Protein AF-A0A7W1E3C1-F1 (afdb_monomer_lite)

Structure (mmCIF, N/CA/C/O backbone):
data_AF-A0A7W1E3C1-F1
#
_entry.id   AF-A0A7W1E3C1-F1
#
loop_
_atom_site.group_PDB
_atom_site.id
_atom_site.type_symbol
_atom_site.label_atom_id
_atom_site.label_alt_id
_atom_site.label_comp_id
_atom_site.label_asym_id
_atom_site.label_entity_id
_atom_site.label_seq_id
_atom_site.pdbx_PDB_ins_code
_atom_site.Cartn_x
_atom_site.Cartn_y
_atom_site.Cartn_z
_atom_site.occupancy
_atom_site.B_iso_or_equiv
_atom_site.auth_seq_id
_atom_site.auth_comp_id
_atom_site.auth_asym_id
_atom_site.auth_atom_id
_atom_site.pdbx_PDB_model_num
ATOM 1 N N . MET A 1 1 ? -42.120 -2.894 -7.370 1.00 42.38 1 MET A N 1
ATOM 2 C CA . MET A 1 1 ? -41.380 -3.805 -8.273 1.00 42.38 1 MET A CA 1
ATOM 3 C C . MET A 1 1 ? -40.037 -4.137 -7.639 1.00 42.38 1 MET A C 1
ATOM 5 O O . MET A 1 1 ? -39.168 -3.280 -7.588 1.00 42.38 1 MET A O 1
ATOM 9 N N . THR A 1 2 ? -39.882 -5.337 -7.082 1.00 55.19 2 THR A N 1
ATOM 10 C CA . THR A 1 2 ? -38.614 -5.817 -6.514 1.00 55.19 2 THR A CA 1
ATOM 11 C C . THR A 1 2 ? -37.815 -6.514 -7.612 1.00 55.19 2 THR A C 1
ATOM 13 O O . THR A 1 2 ? -38.199 -7.571 -8.105 1.00 55.19 2 THR A O 1
ATOM 16 N N . VAL A 1 3 ? -36.712 -5.899 -8.043 1.00 64.44 3 VAL A N 1
ATOM 17 C CA . VAL A 1 3 ? -35.822 -6.482 -9.056 1.00 64.44 3 VAL A CA 1
ATOM 18 C C . VAL A 1 3 ? -35.108 -7.686 -8.439 1.00 64.44 3 VAL A C 1
ATOM 20 O O . VAL A 1 3 ? -34.188 -7.547 -7.631 1.00 64.44 3 VAL A O 1
ATOM 23 N N . ARG A 1 4 ? -35.563 -8.894 -8.786 1.00 72.12 4 ARG A N 1
ATOM 24 C CA . ARG A 1 4 ? -34.984 -10.153 -8.307 1.00 72.12 4 ARG A CA 1
ATOM 25 C C . ARG A 1 4 ? -33.802 -10.531 -9.195 1.00 72.12 4 ARG A C 1
ATOM 27 O O . ARG A 1 4 ? -33.958 -11.191 -10.214 1.00 72.12 4 ARG A O 1
ATOM 34 N N . TRP A 1 5 ? -32.611 -10.097 -8.801 1.00 69.94 5 TRP A N 1
ATOM 35 C CA . TRP A 1 5 ? -31.378 -10.442 -9.511 1.00 69.94 5 TRP A CA 1
ATOM 36 C C . TRP A 1 5 ? -31.086 -11.958 -9.466 1.00 69.94 5 TRP A C 1
ATOM 38 O O . TRP A 1 5 ? -31.405 -12.592 -8.450 1.00 69.94 5 TRP A O 1
ATOM 48 N N . PRO A 1 6 ? -30.460 -12.541 -10.509 1.00 80.94 6 PRO A N 1
ATOM 49 C CA . PRO A 1 6 ? -30.057 -13.950 -10.539 1.00 80.94 6 PRO A CA 1
ATOM 50 C C . PRO A 1 6 ? -28.973 -14.279 -9.499 1.00 80.94 6 PRO A C 1
ATOM 52 O O . PRO A 1 6 ? -28.067 -13.480 -9.256 1.00 80.94 6 PRO A O 1
ATOM 55 N N . ASP A 1 7 ? -29.002 -15.487 -8.929 1.00 77.75 7 ASP A N 1
ATOM 56 C CA . ASP A 1 7 ? -28.058 -15.927 -7.883 1.00 77.75 7 ASP A CA 1
ATOM 57 C C . ASP A 1 7 ? -26.587 -15.936 -8.322 1.00 77.75 7 ASP A C 1
ATOM 59 O O . ASP A 1 7 ? -25.683 -15.834 -7.493 1.00 77.75 7 ASP A O 1
ATOM 63 N N . ALA A 1 8 ? -26.325 -16.030 -9.627 1.00 67.38 8 ALA A N 1
ATOM 64 C CA . ALA A 1 8 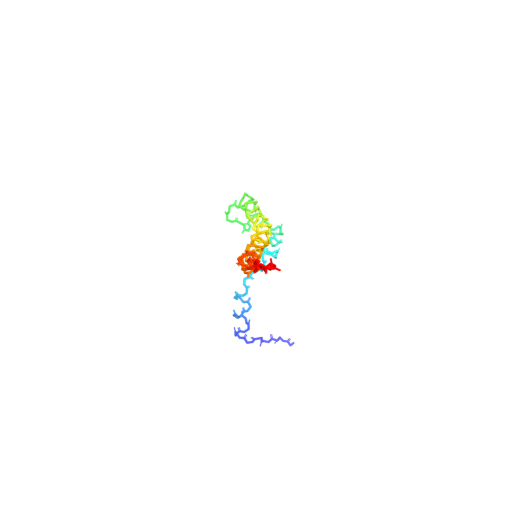? -24.982 -15.910 -10.187 1.00 67.38 8 ALA A CA 1
ATOM 65 C C . ALA A 1 8 ? -24.393 -14.502 -9.986 1.00 67.38 8 ALA A C 1
ATOM 67 O O . ALA A 1 8 ? -23.226 -14.373 -9.628 1.00 67.38 8 ALA A O 1
ATOM 68 N N . VAL A 1 9 ? -25.214 -13.455 -10.125 1.00 68.44 9 VAL A N 1
ATOM 69 C CA . VAL A 1 9 ? -24.794 -12.055 -9.951 1.00 68.44 9 VAL A CA 1
ATOM 70 C C . VAL A 1 9 ? -24.556 -11.739 -8.473 1.00 68.44 9 VAL A C 1
ATOM 72 O O . VAL A 1 9 ? -23.575 -11.081 -8.132 1.00 68.44 9 VAL A O 1
ATOM 75 N N . ARG A 1 10 ? -25.392 -12.277 -7.570 1.00 66.44 10 ARG A N 1
ATOM 76 C CA . ARG A 1 10 ? -25.161 -12.188 -6.114 1.00 66.44 10 ARG A CA 1
ATOM 77 C C . ARG A 1 10 ? -23.843 -12.846 -5.699 1.00 66.44 10 ARG A C 1
ATOM 79 O O . ARG A 1 10 ? -23.102 -12.271 -4.910 1.00 66.44 10 ARG A O 1
ATOM 86 N N . ARG A 1 11 ? -23.540 -14.029 -6.246 1.00 63.31 11 ARG A N 1
ATOM 87 C CA . ARG A 1 11 ? -22.295 -14.758 -5.952 1.00 63.31 11 ARG A CA 1
ATOM 88 C C . ARG A 1 11 ? -21.059 -14.107 -6.571 1.00 63.31 11 ARG A C 1
ATOM 90 O O . ARG A 1 11 ? -20.010 -14.144 -5.944 1.00 63.31 11 ARG A O 1
ATOM 97 N N . ALA A 1 12 ? -21.174 -13.502 -7.754 1.00 60.00 12 ALA A N 1
ATOM 98 C CA . ALA A 1 12 ? -20.085 -12.745 -8.373 1.00 60.00 12 ALA A CA 1
ATOM 99 C C . ALA A 1 12 ? -19.715 -11.513 -7.533 1.00 60.00 12 ALA A C 1
ATOM 101 O O . ALA A 1 12 ? -18.555 -11.343 -7.182 1.00 60.00 12 ALA A O 1
ATOM 102 N N . ARG A 1 13 ? -20.715 -10.747 -7.076 1.00 59.16 13 ARG A N 1
ATOM 103 C CA . ARG A 1 13 ? -20.503 -9.569 -6.219 1.00 59.16 13 ARG A CA 1
ATOM 104 C C . ARG A 1 13 ? -19.858 -9.894 -4.865 1.00 59.16 13 ARG A C 1
ATOM 106 O O . ARG A 1 13 ? -19.244 -9.026 -4.264 1.00 59.16 13 ARG A O 1
ATOM 113 N N . ALA A 1 14 ? -20.006 -11.128 -4.381 1.00 57.69 14 ALA A N 1
ATOM 114 C CA . ALA A 1 14 ? -19.374 -11.594 -3.146 1.00 57.69 14 ALA A CA 1
ATOM 115 C C . ALA A 1 14 ? -17.907 -12.034 -3.328 1.00 57.69 14 ALA A C 1
ATOM 117 O O . ALA A 1 14 ? -17.218 -12.261 -2.338 1.00 57.69 14 ALA A O 1
ATOM 118 N N . ARG A 1 15 ? -17.435 -12.203 -4.572 1.00 55.09 15 ARG A N 1
ATOM 119 C CA . ARG A 1 15 ? -16.060 -12.633 -4.885 1.00 55.09 15 ARG A CA 1
ATOM 120 C C . ARG A 1 15 ? -15.106 -11.472 -5.114 1.00 55.09 15 ARG A C 1
ATOM 122 O O . ARG A 1 15 ? -13.901 -11.648 -4.956 1.00 55.09 15 ARG A O 1
ATOM 129 N N . ASP A 1 16 ? -15.645 -10.312 -5.460 1.00 65.94 16 ASP A N 1
ATOM 130 C CA . ASP A 1 16 ? -14.868 -9.095 -5.616 1.00 65.94 16 ASP A CA 1
ATOM 131 C C . ASP A 1 16 ? -14.500 -8.599 -4.214 1.00 65.94 16 ASP A C 1
ATOM 133 O O . ASP A 1 16 ? -15.305 -7.991 -3.508 1.00 65.94 16 ASP A O 1
ATOM 137 N N . GLY A 1 17 ? -13.291 -8.953 -3.769 1.00 64.06 17 GLY A N 1
ATOM 138 C CA . GLY A 1 17 ? -12.741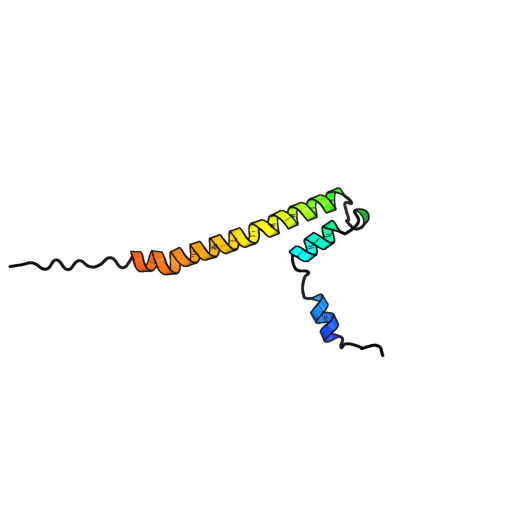 -8.466 -2.510 1.00 64.06 17 GLY A CA 1
ATOM 139 C C . GLY A 1 17 ? -12.839 -6.943 -2.433 1.00 64.06 17 GLY A C 1
ATOM 140 O O . GLY A 1 17 ? -12.684 -6.243 -3.436 1.00 64.06 17 GLY A O 1
ATOM 141 N N . VAL A 1 18 ? -13.117 -6.422 -1.239 1.00 71.56 18 VAL A N 1
ATOM 142 C CA . VAL A 1 18 ? -13.236 -4.977 -1.028 1.00 71.56 18 VAL A CA 1
ATOM 143 C C . VAL A 1 18 ? -11.898 -4.326 -1.398 1.00 71.56 18 VAL A C 1
ATOM 145 O O . VAL A 1 18 ? -10.867 -4.722 -0.846 1.00 71.56 18 VAL A O 1
ATOM 148 N N . PRO A 1 19 ? -11.869 -3.352 -2.327 1.00 79.38 19 PRO A N 1
ATOM 149 C CA . PRO A 1 19 ? -10.621 -2.721 -2.715 1.00 79.38 19 PRO A CA 1
ATOM 150 C C . PRO A 1 19 ? -9.986 -2.044 -1.503 1.00 79.38 19 PRO A C 1
ATOM 152 O O . PRO A 1 19 ? -10.667 -1.475 -0.649 1.00 79.38 19 PRO A O 1
ATOM 155 N N . PHE A 1 20 ? -8.660 -2.099 -1.449 1.00 75.81 20 PHE A N 1
ATOM 156 C CA . PHE A 1 20 ? -7.871 -1.736 -0.275 1.00 75.81 20 PHE A CA 1
ATOM 157 C C . PHE A 1 20 ? -8.212 -0.356 0.342 1.00 75.81 20 PHE A C 1
ATOM 159 O O . PHE A 1 20 ? -8.356 -0.274 1.563 1.00 75.81 20 PHE A O 1
ATOM 166 N N . PRO A 1 21 ? -8.447 0.716 -0.449 1.00 82.88 21 PRO A N 1
ATOM 167 C CA . PRO A 1 21 ? -8.872 2.012 0.092 1.00 82.88 21 PRO A CA 1
ATOM 168 C C . PRO A 1 21 ? -10.255 1.982 0.757 1.00 82.88 21 PRO A C 1
ATOM 170 O O . PRO A 1 21 ? -10.491 2.680 1.740 1.00 82.88 21 PRO A O 1
ATOM 173 N N . VAL A 1 22 ? -11.171 1.159 0.242 1.00 85.44 22 VAL A N 1
ATOM 174 C CA . VAL A 1 22 ? -12.525 1.007 0.790 1.00 85.44 22 VAL A CA 1
ATOM 175 C C . VAL A 1 22 ? -12.485 0.202 2.086 1.00 85.44 22 VAL A C 1
ATOM 177 O O . VAL A 1 22 ? -13.185 0.554 3.027 1.00 85.44 22 VAL A O 1
ATOM 180 N N . ALA A 1 23 ? -11.617 -0.809 2.181 1.00 82.88 23 ALA A N 1
ATOM 181 C CA . ALA A 1 23 ? -11.397 -1.548 3.425 1.00 82.88 23 ALA A CA 1
ATOM 182 C C . ALA A 1 23 ? -10.798 -0.656 4.530 1.00 82.88 23 ALA A C 1
ATOM 184 O O . ALA A 1 23 ? -11.201 -0.745 5.692 1.00 82.88 23 ALA A O 1
ATOM 185 N N . LEU A 1 24 ? -9.879 0.249 4.172 1.00 85.38 24 LEU A N 1
ATOM 186 C CA . LEU A 1 24 ? -9.341 1.250 5.098 1.00 85.38 24 LEU A CA 1
ATOM 187 C C . LEU A 1 24 ? -10.432 2.212 5.587 1.00 85.38 24 LEU A C 1
ATOM 189 O O . LEU A 1 24 ? -10.550 2.439 6.789 1.00 85.38 24 LEU A O 1
ATOM 193 N N . LEU A 1 25 ? -11.257 2.737 4.676 1.00 88.81 25 LEU A N 1
ATOM 194 C CA . LEU A 1 25 ? -12.350 3.642 5.032 1.00 88.81 25 LEU A CA 1
ATOM 195 C C . LEU A 1 25 ? -13.419 2.951 5.896 1.00 88.81 25 LEU A C 1
ATOM 197 O O . LEU A 1 25 ? -13.888 3.537 6.869 1.00 88.81 25 LEU A O 1
ATOM 201 N N . ASP A 1 26 ? -13.768 1.700 5.586 1.00 86.56 26 ASP A N 1
ATOM 202 C CA . ASP A 1 26 ? -14.680 0.882 6.398 1.00 86.56 26 ASP A CA 1
ATOM 203 C C . ASP A 1 26 ? -14.118 0.664 7.811 1.00 86.56 26 ASP A C 1
ATOM 205 O O . ASP A 1 26 ? -14.827 0.845 8.800 1.00 86.56 26 ASP A O 1
ATOM 209 N N . SER A 1 27 ? -12.815 0.394 7.930 1.00 85.38 27 SER A N 1
ATOM 210 C CA . SER A 1 27 ? -12.152 0.224 9.231 1.00 85.38 27 SER A CA 1
ATOM 211 C C . SER A 1 27 ? -12.128 1.514 10.064 1.00 85.38 27 SER A C 1
ATOM 213 O O . SER A 1 27 ? -12.246 1.478 11.292 1.00 85.38 27 SER A O 1
ATOM 215 N N . ILE A 1 28 ? -12.002 2.671 9.405 1.00 87.31 28 ILE A N 1
ATOM 216 C CA . ILE A 1 28 ? -12.078 3.989 10.048 1.00 87.31 28 ILE A CA 1
ATOM 217 C C . ILE A 1 28 ? -13.515 4.313 10.473 1.00 87.31 28 ILE A C 1
ATOM 219 O O . ILE A 1 28 ? -13.696 4.918 11.523 1.00 87.31 28 ILE A O 1
ATOM 223 N N . ASN A 1 29 ? -14.536 3.898 9.726 1.00 89.00 29 ASN A N 1
ATOM 224 C CA . ASN A 1 29 ? -15.928 4.228 10.051 1.00 89.00 29 ASN A CA 1
ATOM 225 C C . ASN A 1 29 ? -16.600 3.235 11.013 1.00 89.00 29 ASN A C 1
ATOM 227 O O . ASN A 1 29 ? -17.612 3.578 11.623 1.00 89.00 29 ASN A O 1
ATOM 231 N N . ARG A 1 30 ? -16.062 2.021 11.176 1.00 85.00 30 ARG A N 1
ATOM 232 C CA . ARG A 1 30 ? -16.594 1.036 12.128 1.00 85.00 30 ARG A CA 1
ATOM 233 C C . ARG A 1 30 ? -16.307 1.396 13.577 1.00 85.00 30 ARG A C 1
ATOM 235 O O . ARG A 1 30 ? -15.250 1.936 13.914 1.00 85.00 30 ARG A O 1
ATOM 242 N N . SER A 1 31 ? -17.250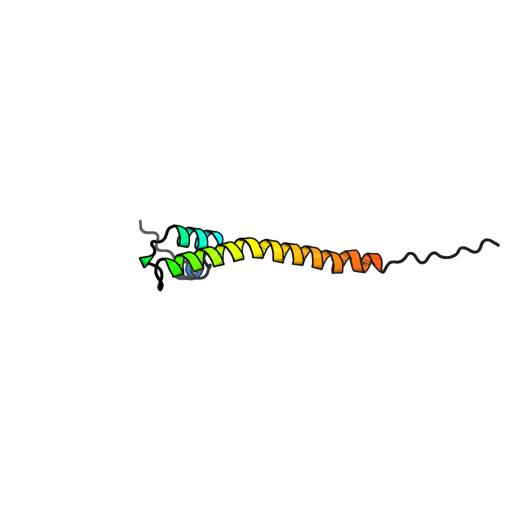 1.027 14.439 1.00 85.69 31 SER A N 1
ATOM 243 C CA . SER A 1 31 ? -17.062 1.125 15.877 1.00 85.69 31 SER A CA 1
ATOM 244 C C . SER A 1 31 ? -16.025 0.099 16.361 1.00 85.69 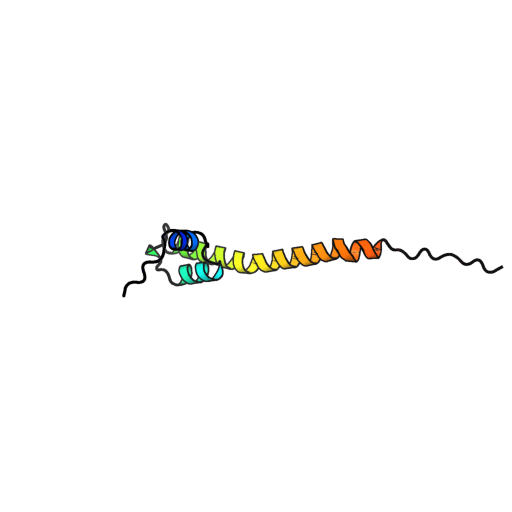31 SER A C 1
ATOM 246 O O . SER A 1 31 ? -15.859 -0.957 15.740 1.00 85.69 31 SER A O 1
ATOM 248 N N . PRO A 1 32 ? -15.294 0.385 17.451 1.00 84.62 32 PRO A N 1
ATOM 249 C CA . PRO A 1 32 ? -14.304 -0.535 18.002 1.00 84.62 32 PRO A CA 1
ATOM 250 C C . PRO A 1 32 ? -14.888 -1.896 18.392 1.00 84.62 32 PRO A C 1
ATOM 252 O O . PRO A 1 32 ? -14.184 -2.892 18.286 1.00 84.62 32 PRO A O 1
ATOM 255 N N . GLU A 1 33 ? -16.162 -1.963 18.798 1.00 87.50 33 GLU A N 1
ATOM 256 C CA . GLU A 1 33 ? -16.793 -3.223 19.225 1.00 87.50 33 GLU A CA 1
ATOM 257 C C . GLU A 1 33 ? -17.004 -4.213 18.068 1.00 87.50 33 GLU A C 1
ATOM 259 O O . GLU A 1 33 ? -17.242 -5.395 18.299 1.00 87.50 33 GLU A O 1
ATOM 264 N N . ALA A 1 34 ? -16.897 -3.750 16.817 1.00 84.56 34 ALA A N 1
ATOM 265 C CA . ALA A 1 34 ? -16.962 -4.605 15.635 1.00 84.56 34 ALA A CA 1
ATOM 266 C C . ALA A 1 34 ? -15.660 -5.390 15.375 1.00 84.56 34 ALA A C 1
ATOM 268 O O . ALA A 1 34 ? -15.634 -6.244 14.486 1.00 84.56 34 ALA A O 1
ATOM 269 N N . PHE A 1 35 ? -14.583 -5.093 16.110 1.00 85.06 35 PHE A N 1
ATOM 270 C CA . PHE A 1 35 ? -13.285 -5.755 15.995 1.00 85.06 35 PHE A CA 1
ATOM 271 C C . PHE A 1 35 ? -13.094 -6.749 17.139 1.00 85.06 35 PHE A C 1
ATOM 273 O O . PHE A 1 35 ? -13.451 -6.471 18.283 1.00 85.06 35 PHE A O 1
ATOM 280 N N . ALA A 1 36 ? -12.501 -7.906 16.840 1.00 81.56 36 ALA A N 1
ATOM 281 C CA . ALA A 1 36 ? -12.360 -8.994 17.808 1.00 81.56 36 ALA A CA 1
ATOM 282 C C . ALA A 1 36 ? -11.509 -8.589 19.023 1.00 81.56 36 ALA A C 1
ATOM 284 O O . ALA A 1 36 ? -11.800 -9.008 20.141 1.00 81.56 36 ALA A O 1
ATOM 285 N N . GLY A 1 37 ? -10.489 -7.748 18.816 1.00 84.19 37 GLY A N 1
ATOM 286 C CA . GLY A 1 37 ? -9.685 -7.163 19.894 1.00 84.19 37 GLY A CA 1
ATOM 287 C C . GLY A 1 37 ? -10.051 -5.715 20.237 1.00 84.19 37 GLY A C 1
ATOM 288 O O . GLY A 1 37 ? -9.231 -4.996 20.806 1.00 84.19 37 GLY A O 1
ATOM 289 N N . GLY A 1 38 ? -11.249 -5.254 19.871 1.00 87.69 38 GLY A N 1
ATOM 290 C CA . GLY A 1 38 ? -11.715 -3.914 20.211 1.00 87.69 38 GLY A CA 1
ATOM 291 C C . GLY A 1 38 ? -10.907 -2.789 19.549 1.00 87.69 38 GLY A C 1
ATOM 292 O O . GLY A 1 38 ? -10.536 -2.844 18.374 1.00 87.69 38 GLY A O 1
ATOM 293 N N . ALA A 1 39 ? -10.629 -1.730 20.314 1.00 86.75 39 ALA A N 1
ATOM 294 C CA . ALA A 1 39 ? -9.971 -0.521 19.811 1.00 86.75 39 ALA A CA 1
ATOM 295 C C . ALA A 1 39 ? -8.517 -0.742 19.355 1.00 86.75 39 ALA A C 1
ATOM 297 O O . ALA A 1 39 ? -8.096 -0.148 18.358 1.00 86.75 39 ALA A O 1
ATOM 298 N N . ASP A 1 40 ? -7.769 -1.607 20.041 1.00 88.19 40 ASP A N 1
ATOM 299 C CA . ASP A 1 40 ? -6.360 -1.870 19.727 1.00 88.19 40 ASP A CA 1
ATOM 300 C C . ASP A 1 40 ? -6.202 -2.658 18.422 1.00 88.19 40 ASP A C 1
ATOM 302 O O . ASP A 1 40 ? -5.329 -2.364 17.596 1.00 88.19 40 ASP A O 1
ATOM 306 N N . ASP A 1 41 ? -7.098 -3.618 18.197 1.00 87.31 41 ASP A N 1
ATOM 307 C CA . ASP A 1 41 ? -7.156 -4.401 16.964 1.00 87.31 41 ASP A CA 1
ATOM 308 C C . ASP A 1 41 ? -7.531 -3.510 15.773 1.00 87.31 41 ASP A C 1
ATOM 310 O O . ASP A 1 41 ? -6.839 -3.500 14.753 1.00 87.31 41 ASP A O 1
ATOM 314 N N . ARG A 1 42 ? -8.528 -2.630 15.941 1.00 87.50 42 ARG A N 1
ATOM 315 C CA . ARG A 1 42 ? -8.873 -1.611 14.937 1.00 87.50 42 ARG A CA 1
ATOM 316 C C . ARG A 1 42 ? -7.681 -0.722 14.577 1.00 87.50 42 ARG A C 1
ATOM 318 O O . ARG A 1 42 ? -7.421 -0.485 13.396 1.00 87.50 42 ARG A O 1
ATOM 325 N N . GLY A 1 43 ? -6.949 -0.224 15.574 1.00 88.81 43 GLY A N 1
ATOM 326 C CA . GLY A 1 43 ? -5.771 0.617 15.349 1.00 88.81 43 GLY A CA 1
ATOM 327 C C . GLY A 1 43 ? -4.661 -0.115 14.588 1.00 88.81 43 GLY A C 1
ATOM 328 O O . GLY A 1 43 ? -4.037 0.454 13.688 1.00 88.81 43 GLY A O 1
ATOM 329 N N . SER A 1 44 ? -4.450 -1.391 14.908 1.00 91.31 44 SER A N 1
ATOM 330 C CA . SER A 1 44 ? -3.473 -2.253 14.237 1.00 91.31 44 SER A CA 1
ATOM 331 C C . SER A 1 44 ? -3.863 -2.529 12.784 1.00 91.31 44 SER A C 1
ATOM 333 O O . SER A 1 44 ? -3.025 -2.383 11.892 1.00 91.31 44 SER A O 1
ATOM 335 N N . TRP A 1 45 ? -5.144 -2.808 12.526 1.00 89.00 45 TRP A N 1
ATOM 336 C CA . TRP A 1 45 ? -5.692 -2.954 11.177 1.00 89.00 45 TRP A CA 1
ATOM 337 C C . TRP A 1 45 ? -5.508 -1.695 10.337 1.00 89.00 45 TRP A C 1
ATOM 339 O O . TRP A 1 45 ? -4.994 -1.771 9.223 1.00 89.00 45 TRP A O 1
ATOM 349 N N . ILE A 1 46 ? -5.852 -0.522 10.872 1.00 90.94 46 ILE A N 1
ATOM 350 C CA . ILE A 1 46 ? -5.690 0.751 10.156 1.00 90.94 46 ILE A CA 1
ATOM 351 C C . ILE A 1 46 ? -4.216 1.003 9.814 1.00 90.94 46 ILE A C 1
ATOM 353 O O . ILE A 1 46 ? -3.909 1.372 8.681 1.00 90.94 46 ILE A O 1
ATOM 357 N N . ARG A 1 47 ? -3.289 0.774 10.754 1.00 93.25 47 ARG A N 1
ATOM 358 C CA . ARG A 1 47 ? -1.845 0.929 10.499 1.00 93.25 47 ARG A CA 1
ATOM 359 C C . ARG A 1 47 ? -1.352 -0.022 9.419 1.00 93.25 47 ARG A C 1
ATOM 361 O O . ARG A 1 47 ? -0.644 0.414 8.514 1.00 93.25 47 ARG A O 1
ATOM 368 N N . TRP A 1 48 ? -1.733 -1.293 9.501 1.00 93.31 48 TRP A N 1
ATOM 369 C CA . TRP A 1 48 ? -1.345 -2.290 8.510 1.00 93.31 48 TRP A CA 1
ATOM 370 C C . TRP A 1 48 ? -1.865 -1.911 7.120 1.00 93.31 48 TRP A C 1
ATOM 372 O O . TRP A 1 48 ? -1.098 -1.885 6.158 1.00 93.31 48 TRP A O 1
ATOM 382 N N . LEU A 1 49 ? -3.131 -1.492 7.032 1.00 90.00 49 LEU A N 1
ATOM 383 C CA . LEU A 1 49 ? -3.729 -1.047 5.780 1.00 90.00 49 LEU A CA 1
ATOM 384 C C . LEU A 1 49 ? -3.037 0.223 5.228 1.00 90.00 49 LEU A C 1
ATOM 386 O O . LEU A 1 49 ? -2.738 0.328 4.039 1.00 90.00 49 LEU A O 1
ATOM 390 N N . LEU A 1 50 ? -2.708 1.195 6.075 1.00 92.06 50 LEU A N 1
ATOM 391 C CA . LEU A 1 50 ? -1.976 2.385 5.631 1.00 92.06 50 LEU A CA 1
ATOM 392 C C . LEU A 1 50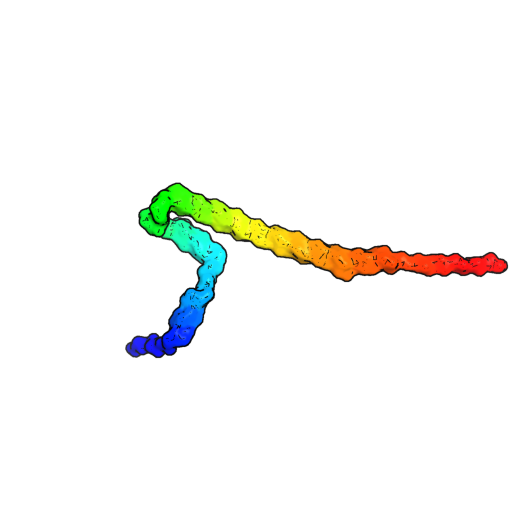 ? -0.596 2.036 5.058 1.00 92.06 50 LEU A C 1
ATOM 394 O O . LEU A 1 50 ? -0.229 2.536 3.994 1.00 92.06 50 LEU A O 1
ATOM 398 N N . ILE A 1 51 ? 0.148 1.150 5.725 1.00 94.69 51 ILE A N 1
ATOM 399 C CA . ILE A 1 51 ? 1.467 0.705 5.257 1.00 94.69 51 ILE A CA 1
ATOM 400 C C . ILE A 1 51 ? 1.341 0.018 3.898 1.00 94.69 51 ILE A C 1
ATOM 402 O O . ILE A 1 51 ? 2.069 0.360 2.968 1.00 94.69 51 ILE A O 1
ATOM 406 N N . SER A 1 52 ? 0.400 -0.913 3.750 1.00 89.31 52 SER A N 1
ATOM 407 C CA . SER A 1 52 ? 0.189 -1.628 2.491 1.00 89.31 52 SER A CA 1
ATOM 408 C C . SER A 1 52 ? -0.215 -0.702 1.342 1.00 89.31 52 SER A C 1
ATOM 410 O O . SER A 1 52 ? 0.272 -0.884 0.223 1.00 89.31 52 SER A O 1
ATOM 412 N N . LEU A 1 53 ? -1.051 0.309 1.611 1.00 89.19 53 LEU A N 1
ATOM 413 C CA . LEU A 1 53 ? -1.480 1.292 0.614 1.00 89.19 53 LEU A CA 1
ATOM 414 C C . LEU A 1 53 ? -0.299 2.105 0.067 1.00 89.19 53 LEU A C 1
ATOM 416 O O . LEU A 1 53 ? -0.253 2.386 -1.129 1.00 89.19 53 LEU A O 1
ATOM 420 N N . LEU A 1 54 ? 0.660 2.456 0.925 1.00 91.88 54 LEU A N 1
ATOM 421 C CA . LEU A 1 54 ? 1.855 3.207 0.539 1.00 91.88 54 LEU A CA 1
ATOM 422 C C . LEU A 1 54 ? 2.933 2.313 -0.085 1.00 91.88 54 LEU A C 1
ATOM 424 O O . LEU A 1 54 ? 3.592 2.712 -1.042 1.00 91.88 54 LEU A O 1
ATOM 428 N N . LEU A 1 55 ? 3.110 1.096 0.429 1.00 93.56 55 LEU A N 1
ATOM 429 C CA . LEU A 1 55 ? 4.184 0.203 0.006 1.00 93.56 55 LEU A CA 1
ATOM 430 C C . LEU A 1 55 ? 3.925 -0.422 -1.371 1.00 93.56 55 LEU A C 1
ATOM 432 O O . LEU A 1 55 ? 4.861 -0.576 -2.154 1.00 93.56 55 LEU A O 1
ATOM 436 N N . CYS A 1 56 ? 2.671 -0.747 -1.702 1.00 92.62 56 CYS A N 1
ATOM 437 C CA . CYS A 1 56 ? 2.321 -1.324 -3.003 1.00 92.62 56 CYS A CA 1
ATOM 438 C C . CYS A 1 56 ? 2.789 -0.480 -4.205 1.00 92.62 56 CYS A C 1
ATOM 440 O O . CYS A 1 56 ? 3.512 -1.022 -5.042 1.00 92.62 56 CYS A O 1
ATOM 442 N N . PRO A 1 57 ? 2.446 0.819 -4.330 1.00 91.50 57 PRO A N 1
ATOM 443 C CA . PRO A 1 57 ? 2.884 1.618 -5.473 1.00 91.50 57 PRO A CA 1
ATOM 444 C C . PRO A 1 57 ? 4.407 1.786 -5.522 1.00 91.50 57 PRO A C 1
ATOM 446 O O . PRO A 1 57 ? 4.970 1.826 -6.614 1.00 91.50 57 PRO A O 1
ATOM 449 N N . ILE A 1 58 ? 5.085 1.814 -4.368 1.00 95.19 58 ILE A N 1
ATOM 450 C CA . ILE A 1 58 ? 6.552 1.855 -4.303 1.00 95.19 58 ILE A CA 1
ATOM 451 C C . ILE A 1 58 ? 7.139 0.582 -4.914 1.00 95.19 58 ILE A C 1
ATOM 453 O O . ILE A 1 58 ? 7.970 0.663 -5.815 1.00 95.19 58 ILE A O 1
ATOM 457 N N . LEU A 1 59 ? 6.684 -0.593 -4.473 1.00 94.25 59 LEU A N 1
ATOM 458 C CA . LEU A 1 59 ? 7.172 -1.875 -4.985 1.00 94.25 59 LEU A CA 1
ATOM 459 C C . LEU A 1 59 ? 6.882 -2.044 -6.477 1.00 94.25 59 LEU A C 1
ATOM 461 O O . LEU A 1 59 ? 7.754 -2.486 -7.225 1.00 94.25 59 LEU A O 1
ATOM 465 N N . VAL A 1 60 ? 5.689 -1.644 -6.922 1.00 95.31 60 VAL A N 1
ATOM 466 C CA . VAL A 1 60 ? 5.331 -1.647 -8.345 1.00 95.31 60 VAL A CA 1
ATOM 467 C C . VAL A 1 60 ? 6.255 -0.716 -9.131 1.00 95.31 60 VAL A C 1
ATOM 469 O O . VAL A 1 60 ? 6.810 -1.129 -10.148 1.00 95.31 60 VAL A O 1
ATOM 472 N N . GLY A 1 61 ? 6.486 0.506 -8.645 1.00 95.50 61 GLY A N 1
ATOM 473 C CA . GLY A 1 61 ? 7.397 1.465 -9.269 1.00 95.50 61 GLY A CA 1
ATOM 474 C C . GLY A 1 61 ? 8.824 0.927 -9.382 1.00 95.50 61 GLY A C 1
ATOM 475 O O . GLY A 1 61 ? 9.406 0.944 -10.466 1.00 95.50 61 GLY A O 1
ATOM 476 N N . TYR A 1 62 ? 9.361 0.365 -8.297 1.00 95.38 62 TYR A N 1
ATOM 477 C CA . TYR A 1 62 ? 10.674 -0.284 -8.303 1.00 95.38 62 TYR A CA 1
ATOM 478 C C . TYR A 1 62 ? 10.737 -1.454 -9.287 1.00 95.38 62 TYR A C 1
ATOM 480 O O . TYR A 1 62 ? 11.714 -1.572 -10.025 1.00 95.38 62 TYR A O 1
ATOM 488 N N . GLY A 1 63 ? 9.697 -2.288 -9.344 1.00 95.88 63 GLY A N 1
ATOM 489 C CA . GLY A 1 63 ? 9.604 -3.392 -10.297 1.00 95.88 63 GLY A CA 1
ATOM 490 C C . GLY A 1 63 ? 9.632 -2.917 -11.751 1.00 95.88 63 GLY A C 1
ATOM 491 O O . GLY A 1 63 ? 10.360 -3.484 -12.565 1.00 95.88 63 GLY A O 1
ATOM 492 N N . ILE A 1 64 ? 8.907 -1.841 -12.070 1.00 95.88 64 ILE A N 1
ATOM 493 C CA . ILE A 1 64 ? 8.905 -1.227 -13.407 1.00 95.88 64 ILE A CA 1
ATOM 494 C C . ILE A 1 64 ? 10.297 -0.698 -13.762 1.00 95.88 64 ILE A C 1
ATOM 496 O O . ILE A 1 64 ? 10.818 -1.015 -14.831 1.00 95.88 64 ILE A O 1
ATOM 500 N N . VAL A 1 65 ? 10.917 0.075 -12.866 1.00 96.38 65 VAL A N 1
ATOM 501 C CA . VAL A 1 65 ? 12.258 0.643 -13.085 1.00 96.38 65 VAL A CA 1
ATOM 502 C C . VAL A 1 65 ? 13.290 -0.465 -13.283 1.00 96.38 65 VAL A C 1
ATOM 504 O O . VAL A 1 65 ? 14.098 -0.404 -14.213 1.00 96.38 65 VAL A O 1
ATOM 507 N N . LEU A 1 66 ? 13.240 -1.508 -12.454 1.00 95.19 66 LEU A N 1
ATOM 508 C CA . LEU A 1 66 ? 14.141 -2.648 -12.558 1.00 95.19 66 LEU A CA 1
ATOM 509 C C . LEU A 1 66 ? 13.919 -3.408 -13.873 1.00 95.19 66 LEU A C 1
ATOM 511 O O . LEU A 1 66 ? 14.880 -3.703 -14.583 1.00 95.19 66 LEU A O 1
ATOM 515 N N . GLY A 1 67 ? 12.664 -3.664 -14.244 1.00 94.75 67 GLY A N 1
ATOM 516 C CA . GLY A 1 67 ? 12.312 -4.282 -15.520 1.00 94.75 67 GLY A CA 1
ATOM 517 C C . GLY A 1 67 ? 12.834 -3.483 -16.715 1.00 94.75 67 GLY A C 1
ATOM 518 O O . GLY A 1 67 ? 13.456 -4.054 -17.610 1.00 94.75 67 GLY A O 1
ATOM 519 N N . TYR A 1 68 ? 12.667 -2.158 -16.700 1.00 94.31 68 TYR A N 1
ATOM 520 C CA . TYR A 1 68 ? 13.185 -1.265 -17.737 1.00 94.31 68 TYR A CA 1
ATOM 521 C C . TYR A 1 68 ? 14.713 -1.318 -17.842 1.00 94.31 68 TYR A C 1
ATOM 523 O O . TYR A 1 68 ? 15.257 -1.459 -18.940 1.00 94.31 68 TYR A O 1
ATOM 531 N N . TYR A 1 69 ? 15.415 -1.260 -16.708 1.00 93.31 69 TYR A N 1
ATOM 532 C CA . TYR A 1 69 ? 16.872 -1.361 -16.679 1.00 93.31 69 TYR A CA 1
ATOM 533 C C . TYR A 1 69 ? 17.361 -2.653 -17.352 1.00 93.31 69 TYR A C 1
ATOM 535 O O . TYR A 1 69 ? 18.247 -2.624 -18.207 1.00 93.31 69 TYR A O 1
ATOM 543 N N . TRP A 1 70 ? 16.749 -3.790 -17.020 1.00 91.62 70 TRP A N 1
ATOM 544 C CA . TRP A 1 70 ? 17.146 -5.085 -17.572 1.00 91.62 70 TRP A CA 1
ATOM 545 C C . TRP A 1 70 ? 16.731 -5.282 -19.032 1.00 91.62 70 TRP A C 1
ATOM 547 O O . TRP A 1 70 ? 17.493 -5.857 -19.813 1.00 91.62 70 TRP A O 1
ATOM 557 N N . ALA A 1 71 ? 15.544 -4.813 -19.412 1.00 90.94 71 ALA A N 1
ATOM 558 C CA . ALA A 1 71 ? 15.021 -4.981 -20.761 1.00 90.94 71 ALA A CA 1
ATOM 559 C C . ALA A 1 71 ? 15.684 -4.039 -21.774 1.00 90.94 71 ALA A C 1
ATOM 561 O O . ALA A 1 71 ? 15.962 -4.461 -22.894 1.00 90.94 71 ALA A O 1
ATOM 562 N N . VAL A 1 72 ? 15.945 -2.786 -21.394 1.00 89.94 72 VAL A N 1
ATOM 563 C CA . VAL A 1 72 ? 16.403 -1.735 -22.315 1.00 89.94 72 VAL A CA 1
ATOM 564 C C . VAL A 1 72 ? 17.861 -1.393 -22.056 1.00 89.94 72 VAL A C 1
ATOM 566 O O . VAL A 1 72 ? 18.711 -1.633 -22.909 1.00 89.94 72 VAL A O 1
ATOM 569 N N . VAL A 1 73 ? 18.177 -0.880 -20.864 1.00 84.25 73 VAL A N 1
ATOM 570 C CA . VAL A 1 73 ? 19.503 -0.308 -20.576 1.00 84.25 73 VAL A CA 1
ATOM 571 C C . VAL A 1 73 ? 20.602 -1.361 -20.703 1.00 84.25 73 VAL A C 1
ATOM 573 O O . VAL A 1 73 ? 21.590 -1.140 -21.402 1.00 84.25 73 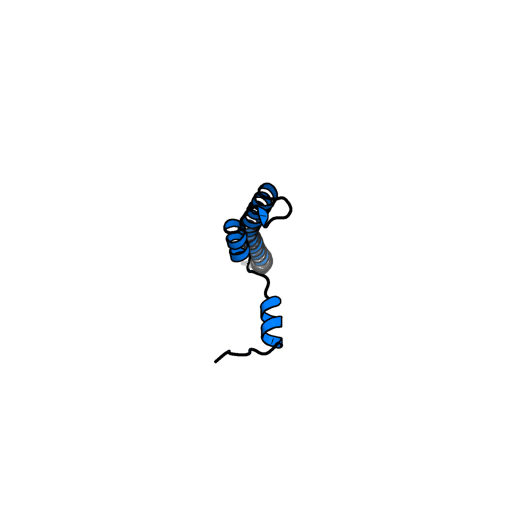VAL A O 1
ATOM 576 N N . LYS A 1 74 ? 20.418 -2.536 -20.091 1.00 82.75 74 LYS A N 1
ATOM 577 C CA . LYS A 1 74 ? 21.415 -3.610 -20.144 1.00 82.75 74 LYS A CA 1
ATOM 578 C C . LYS A 1 74 ? 21.637 -4.132 -21.567 1.00 82.75 74 LYS A C 1
ATOM 580 O O . LYS A 1 74 ? 22.776 -4.404 -21.941 1.00 82.75 74 LYS A O 1
ATOM 585 N N . ARG A 1 75 ? 20.571 -4.263 -22.365 1.00 76.25 75 ARG A N 1
ATOM 586 C CA . ARG A 1 75 ? 20.674 -4.746 -23.752 1.00 76.25 75 ARG A CA 1
ATOM 587 C C . ARG A 1 75 ? 21.392 -3.730 -24.639 1.00 76.25 75 ARG A C 1
ATOM 589 O O . ARG A 1 75 ? 22.324 -4.102 -25.346 1.00 76.25 75 ARG A O 1
ATOM 596 N N . THR A 1 76 ? 21.041 -2.452 -24.533 1.00 72.12 76 THR A N 1
ATOM 597 C CA . THR A 1 76 ? 21.666 -1.378 -25.318 1.00 72.12 76 THR A CA 1
ATOM 598 C C . THR A 1 76 ? 23.121 -1.130 -24.908 1.00 72.12 76 THR A C 1
ATOM 600 O O . THR A 1 76 ? 23.963 -0.897 -25.766 1.00 72.12 76 THR A O 1
ATOM 603 N N . GLY A 1 77 ? 23.459 -1.257 -23.620 1.00 61.88 77 GLY A N 1
ATOM 604 C CA . GLY A 1 77 ? 24.833 -1.094 -23.127 1.00 61.88 77 GLY A CA 1
ATOM 605 C C . GLY A 1 77 ? 25.806 -2.190 -23.583 1.00 61.88 77 GLY A C 1
ATOM 606 O O . GLY A 1 77 ? 26.999 -1.934 -23.699 1.00 61.88 77 GLY A O 1
ATOM 607 N N . SER A 1 78 ? 25.308 -3.394 -23.890 1.00 59.53 78 SER A N 1
ATOM 608 C CA . SER A 1 78 ? 26.117 -4.462 -24.503 1.00 59.53 78 SER A CA 1
ATOM 609 C C . SER A 1 78 ? 26.385 -4.262 -25.999 1.00 59.53 78 SER A C 1
ATOM 611 O O . SER A 1 78 ? 27.205 -4.972 -26.578 1.00 59.53 78 SER A O 1
ATOM 613 N N . MET A 1 79 ? 25.728 -3.282 -26.628 1.00 56.28 79 MET A N 1
ATOM 614 C CA . MET A 1 79 ? 25.959 -2.888 -28.014 1.00 56.28 79 MET A CA 1
ATOM 615 C C . MET A 1 79 ? 27.083 -1.848 -28.069 1.00 56.28 79 MET A C 1
ATOM 617 O O . MET A 1 79 ? 26.892 -0.707 -28.479 1.00 56.28 79 MET A O 1
ATOM 621 N N . THR A 1 80 ? 28.275 -2.229 -27.612 1.00 63.72 80 THR A N 1
ATOM 622 C CA . THR A 1 80 ? 29.479 -1.419 -27.806 1.00 63.72 80 THR A CA 1
ATOM 623 C C . THR A 1 80 ? 29.691 -1.254 -29.315 1.00 63.72 80 THR A C 1
ATOM 625 O O . THR A 1 80 ? 29.752 -2.269 -30.020 1.00 63.72 80 THR A O 1
ATOM 628 N N . PRO A 1 81 ? 29.813 -0.027 -29.854 1.00 62.66 81 PRO A N 1
ATOM 629 C CA . PRO A 1 81 ? 30.195 0.152 -31.244 1.00 62.66 81 PRO A CA 1
ATOM 630 C C . PRO A 1 81 ? 31.539 -0.546 -31.436 1.00 62.66 81 PRO A C 1
ATOM 632 O O . PRO A 1 81 ? 32.525 -0.185 -30.793 1.00 62.66 81 PRO A O 1
ATOM 635 N N . ARG A 1 82 ? 31.593 -1.577 -32.288 1.00 63.69 82 ARG A N 1
ATOM 636 C CA . ARG A 1 82 ? 32.868 -2.077 -32.803 1.00 63.69 82 ARG A CA 1
ATOM 637 C C . ARG A 1 82 ? 33.445 -0.924 -33.607 1.00 63.69 82 ARG A C 1
ATOM 639 O O . ARG A 1 82 ? 33.091 -0.738 -34.767 1.00 63.69 82 ARG A O 1
ATOM 646 N N . THR A 1 83 ? 34.277 -0.115 -32.962 1.00 63.75 83 THR A N 1
ATOM 647 C CA . THR A 1 83 ? 35.077 0.913 -33.608 1.00 63.75 83 THR A CA 1
ATOM 648 C C . THR A 1 83 ? 35.994 0.172 -34.568 1.00 63.75 83 THR A C 1
ATOM 650 O O . THR A 1 83 ? 37.055 -0.319 -34.189 1.00 63.75 83 THR A O 1
ATOM 653 N N . SER A 1 84 ? 35.535 -0.020 -35.804 1.00 63.25 84 SER A N 1
ATOM 654 C CA . SER A 1 84 ? 36.361 -0.535 -36.879 1.00 63.25 84 SER A CA 1
ATOM 655 C C . SER A 1 84 ? 37.460 0.495 -37.075 1.00 63.25 84 SER A C 1
ATOM 657 O O . SER A 1 84 ? 37.232 1.579 -37.615 1.00 63.25 84 SER A O 1
ATOM 659 N N . MET A 1 85 ? 38.631 0.175 -36.539 1.00 60.09 85 MET A N 1
ATOM 660 C CA . MET A 1 85 ? 39.864 0.917 -36.701 1.00 60.09 85 MET A CA 1
ATOM 661 C C . MET A 1 85 ? 40.171 0.934 -38.204 1.00 60.09 85 MET A C 1
ATOM 663 O O . MET A 1 85 ? 40.749 -0.002 -38.750 1.00 60.09 85 MET A O 1
ATOM 667 N N . ARG A 1 86 ? 39.686 1.964 -38.907 1.00 68.62 86 ARG A N 1
ATOM 668 C CA . ARG A 1 86 ? 39.988 2.198 -40.319 1.00 68.62 86 ARG A CA 1
ATOM 669 C C . ARG A 1 86 ? 41.437 2.661 -40.387 1.00 68.62 86 ARG A C 1
ATOM 671 O O . ARG A 1 86 ? 41.717 3.852 -40.256 1.00 68.62 86 ARG A O 1
ATOM 678 N N . ARG A 1 87 ? 42.340 1.690 -40.530 1.00 69.88 87 ARG A N 1
ATOM 679 C CA . ARG A 1 87 ? 43.743 1.881 -40.900 1.00 69.88 87 ARG A CA 1
ATOM 680 C C . ARG A 1 87 ? 43.763 2.790 -42.134 1.00 69.88 87 ARG A C 1
ATOM 682 O O . ARG A 1 87 ? 43.140 2.467 -43.143 1.00 69.88 87 ARG A O 1
ATOM 689 N N . ARG A 1 88 ? 44.339 3.984 -41.993 1.00 71.62 88 ARG A N 1
ATOM 690 C CA . ARG A 1 88 ? 44.695 4.825 -43.136 1.00 71.62 88 ARG A CA 1
ATOM 691 C C . ARG A 1 88 ? 46.112 4.415 -43.506 1.00 71.62 88 ARG A C 1
ATOM 693 O O . ARG A 1 88 ? 46.998 4.556 -42.665 1.00 71.62 88 ARG A O 1
ATOM 700 N N . ASP A 1 89 ? 46.243 3.829 -44.685 1.00 76.12 89 ASP A N 1
ATOM 701 C CA . ASP A 1 89 ? 47.519 3.668 -45.376 1.00 76.12 89 ASP A CA 1
ATOM 702 C C . ASP A 1 89 ? 47.937 5.009 -46.004 1.00 76.12 89 ASP A C 1
ATOM 704 O O . ASP A 1 89 ? 47.024 5.815 -46.331 1.00 76.12 89 ASP A O 1
#

Sequence (89 aa):
MTVRWPDAVRRARARDGVPFPVALLDSINRSPEAFAGGADDRGSWIRWLLISLLLCPILVGYGIVLGYYWAVVKRTGSMTPRTSMRRRD

Radius of gyration: 26.77 Å; chains: 1; bounding box: 89×21×66 Å

Secondary structure (DSSP, 8-state):
------HHHHHHHTTSPPPHHHHHHHHHHS-GGGSTTHHHHHHHHHHHHHHHHHHHHHHHHHHHHHHHIIIIIHHHHT-----------

pLDDT: mean 80.31, std 13.04, range [42.38, 96.38]

Foldseek 3Di:
DDPDDDVVVVVVVVPPPDPLVRVLVCLVPDAQVVAPNGPVRSVVVNVVSVCCVVVVVVVVVVVVVVCCCVPPVVVVVVPDPPPPPPDDD